Protein AF-A0A661VGC9-F1 (afdb_monomer_lite)

Radius of gyration: 11.9 Å; chains: 1; bounding box: 24×20×35 Å

Structure (mmCIF, N/CA/C/O backbone):
data_AF-A0A661VGC9-F1
#
_entry.id   AF-A0A661VGC9-F1
#
loop_
_atom_site.group_PDB
_atom_site.id
_atom_site.type_symbol
_atom_site.label_atom_id
_atom_site.label_alt_id
_atom_site.label_comp_id
_atom_site.label_asym_id
_atom_site.label_entity_id
_atom_site.label_seq_id
_atom_site.pdbx_PDB_ins_code
_atom_site.Cartn_x
_atom_site.Cartn_y
_atom_site.C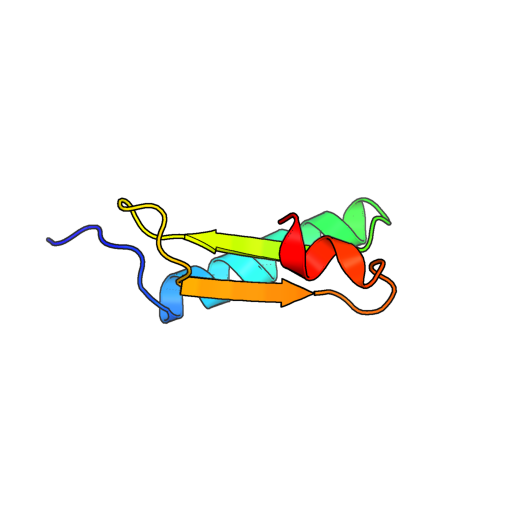artn_z
_atom_site.occupancy
_atom_site.B_iso_or_equiv
_atom_site.auth_seq_id
_atom_site.auth_comp_id
_atom_site.auth_asym_id
_atom_site.auth_atom_id
_atom_site.pdbx_PDB_model_num
ATOM 1 N N . MET A 1 1 ? -8.940 11.164 23.032 1.00 45.59 1 MET A N 1
ATOM 2 C CA . MET A 1 1 ? -8.683 11.441 21.602 1.00 45.59 1 MET A CA 1
ATOM 3 C C . MET A 1 1 ? -8.647 10.104 20.886 1.00 45.59 1 MET A C 1
ATOM 5 O O . MET A 1 1 ? -7.764 9.316 21.204 1.00 45.59 1 MET A O 1
ATOM 9 N N . ASN A 1 2 ? -9.613 9.817 20.007 1.00 55.91 2 ASN A N 1
ATOM 10 C CA . ASN A 1 2 ? -9.561 8.612 19.172 1.00 55.91 2 ASN A CA 1
ATOM 11 C C . ASN A 1 2 ? -8.350 8.730 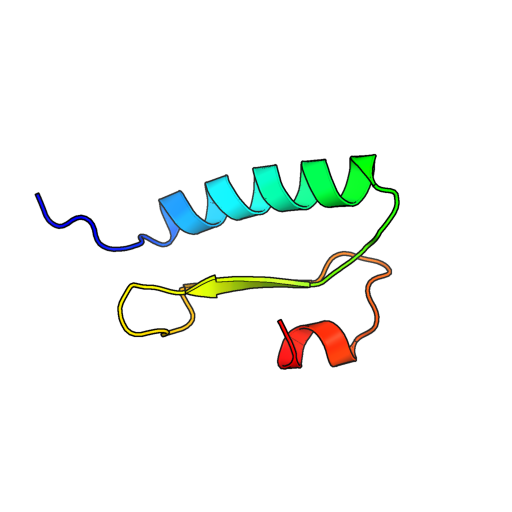18.243 1.00 55.91 2 ASN A C 1
ATOM 13 O O . ASN A 1 2 ? -8.269 9.671 17.457 1.00 55.91 2 ASN A O 1
ATOM 17 N N . LYS A 1 3 ? -7.392 7.812 18.383 1.00 70.25 3 LYS A N 1
ATOM 18 C CA . LYS A 1 3 ? -6.160 7.739 17.582 1.00 70.25 3 LYS A CA 1
ATOM 19 C C . LYS A 1 3 ? -6.364 6.881 16.324 1.00 70.25 3 LYS A C 1
ATOM 21 O O . LYS A 1 3 ? -5.450 6.176 15.916 1.00 70.25 3 LYS A O 1
ATOM 26 N N . ASN A 1 4 ? -7.557 6.909 15.743 1.00 85.62 4 ASN A N 1
ATOM 27 C CA . ASN A 1 4 ? -7.875 6.052 14.605 1.00 85.62 4 ASN A CA 1
ATOM 28 C C . ASN A 1 4 ? -7.292 6.653 13.328 1.00 85.62 4 ASN A C 1
ATOM 30 O O . ASN A 1 4 ? -7.211 7.879 13.184 1.00 85.62 4 ASN A O 1
ATOM 34 N N . MET A 1 5 ? -6.881 5.790 12.402 1.00 95.69 5 MET A N 1
ATOM 35 C CA . MET A 1 5 ? -6.363 6.222 11.108 1.00 95.69 5 MET A CA 1
ATOM 36 C C . MET A 1 5 ? -7.457 6.969 10.334 1.00 95.69 5 MET A C 1
ATOM 38 O O . MET A 1 5 ? -8.499 6.407 10.008 1.00 95.69 5 MET A O 1
ATOM 42 N N . THR A 1 6 ? -7.233 8.247 10.024 1.00 96.38 6 THR A N 1
ATOM 43 C CA . THR A 1 6 ? -8.153 9.028 9.185 1.00 96.38 6 THR A CA 1
ATOM 44 C C . THR A 1 6 ? -7.704 9.001 7.730 1.00 96.38 6 THR A C 1
ATOM 46 O O . THR A 1 6 ? -6.511 8.909 7.436 1.00 96.38 6 THR A O 1
ATOM 49 N N . LEU A 1 7 ? -8.645 9.176 6.797 1.00 96.94 7 LEU A N 1
ATOM 50 C CA . LEU A 1 7 ? -8.315 9.307 5.374 1.00 96.94 7 LEU A CA 1
ATOM 51 C C . LEU A 1 7 ? -7.373 10.494 5.106 1.00 96.94 7 LEU A C 1
ATOM 53 O O . LEU A 1 7 ? -6.511 10.419 4.232 1.00 96.94 7 LEU A O 1
ATOM 57 N N . GLU A 1 8 ? -7.515 11.594 5.852 1.00 97.62 8 GLU A N 1
ATOM 58 C CA . GLU A 1 8 ? -6.628 12.754 5.724 1.00 97.62 8 GLU A CA 1
ATOM 59 C C . GLU A 1 8 ? -5.185 12.405 6.115 1.00 97.62 8 GLU A C 1
ATOM 61 O O . GLU A 1 8 ? -4.248 12.736 5.385 1.00 97.62 8 GLU A O 1
ATOM 66 N N . LEU A 1 9 ? -4.999 11.702 7.238 1.00 97.31 9 LEU A N 1
ATOM 67 C CA . LEU A 1 9 ? -3.680 11.250 7.669 1.00 97.31 9 LEU A CA 1
ATOM 68 C C . LEU A 1 9 ? -3.102 10.225 6.686 1.00 97.31 9 LEU A C 1
ATOM 70 O O . LEU A 1 9 ? -1.952 10.370 6.274 1.00 97.31 9 LEU A O 1
ATOM 74 N N . ALA A 1 10 ? -3.904 9.254 6.242 1.00 98.31 10 ALA A N 1
ATOM 75 C CA . ALA A 1 10 ? -3.489 8.254 5.262 1.00 98.31 10 ALA A CA 1
ATOM 76 C C . ALA A 1 10 ? -2.992 8.905 3.961 1.00 98.31 10 ALA A C 1
ATOM 78 O O . ALA A 1 10 ? -1.933 8.542 3.458 1.00 98.31 10 ALA A O 1
ATOM 79 N N . LYS A 1 11 ? -3.678 9.941 3.458 1.00 98.19 11 LYS A N 1
ATOM 80 C CA . LYS A 1 11 ? -3.228 10.705 2.281 1.00 98.19 11 LYS A CA 1
ATOM 81 C C . LYS A 1 11 ? -1.872 11.383 2.497 1.00 98.19 11 LYS A C 1
ATOM 83 O O . LYS A 1 11 ? -1.046 11.374 1.588 1.00 98.19 11 LYS A O 1
ATOM 88 N N . LYS A 1 12 ? -1.608 11.937 3.687 1.00 98.38 12 LYS A N 1
ATOM 89 C CA . LYS A 1 12 ? -0.292 12.517 4.021 1.00 98.38 12 LYS A CA 1
ATOM 90 C C . LYS A 1 12 ? 0.796 11.440 4.065 1.00 98.38 12 LYS A C 1
ATOM 92 O O . LYS A 1 12 ? 1.874 11.650 3.517 1.00 98.38 12 LYS A O 1
ATOM 97 N N . LEU A 1 13 ? 0.500 10.279 4.651 1.00 98.38 13 LEU A N 1
ATOM 98 C CA . LEU A 1 13 ? 1.421 9.139 4.694 1.00 98.38 13 LEU A CA 1
ATOM 99 C C . LEU A 1 13 ? 1.728 8.594 3.293 1.00 98.38 13 LEU A C 1
ATOM 101 O O . LEU A 1 13 ? 2.887 8.306 3.002 1.00 98.38 13 LEU A O 1
ATOM 105 N N . LEU A 1 14 ? 0.732 8.536 2.403 1.00 98.44 14 LEU A N 1
ATOM 106 C CA . LEU A 1 14 ? 0.933 8.148 1.005 1.00 98.44 14 LEU A CA 1
ATOM 107 C C . LEU A 1 14 ? 1.940 9.061 0.296 1.00 98.44 14 LEU A C 1
ATOM 109 O O . LEU A 1 14 ? 2.818 8.558 -0.398 1.00 98.44 14 LEU A O 1
ATOM 113 N N . LEU A 1 15 ? 1.870 10.382 0.495 1.00 98.38 15 LEU A N 1
ATOM 114 C CA . LEU A 1 15 ? 2.830 11.315 -0.112 1.00 98.38 15 LEU A CA 1
ATOM 115 C C . LEU A 1 15 ? 4.269 11.034 0.340 1.00 98.38 15 LEU A C 1
ATOM 117 O O . LEU A 1 15 ? 5.182 11.022 -0.486 1.00 98.38 15 LEU A O 1
ATOM 121 N N . VAL A 1 16 ? 4.465 10.766 1.634 1.00 98.50 16 VAL A N 1
ATOM 122 C CA . VAL A 1 16 ? 5.782 10.431 2.199 1.00 98.50 16 VAL A CA 1
ATOM 123 C C . VAL A 1 16 ? 6.287 9.092 1.656 1.00 98.50 16 VAL A C 1
ATOM 125 O O . VAL A 1 16 ? 7.435 8.995 1.225 1.00 98.50 16 VAL A O 1
ATOM 128 N N . ALA A 1 17 ? 5.430 8.069 1.615 1.00 98.44 17 ALA A N 1
ATOM 129 C CA . ALA A 1 17 ? 5.783 6.750 1.093 1.00 98.44 17 ALA A CA 1
ATOM 130 C C . ALA A 1 17 ? 6.136 6.795 -0.405 1.00 98.44 17 ALA A C 1
ATOM 132 O O . ALA A 1 17 ? 7.136 6.210 -0.818 1.00 98.44 17 ALA A O 1
ATOM 133 N N . VAL A 1 18 ? 5.383 7.555 -1.209 1.00 98.44 18 VAL A N 1
ATOM 134 C CA . VAL A 1 18 ? 5.675 7.773 -2.635 1.00 98.44 18 VAL A CA 1
ATOM 135 C C . VAL A 1 18 ? 7.007 8.497 -2.822 1.00 98.44 18 VAL A C 1
ATOM 137 O O . VAL A 1 18 ? 7.789 8.109 -3.690 1.00 98.44 18 VAL A O 1
ATOM 140 N N . ALA A 1 19 ? 7.293 9.529 -2.021 1.00 98.50 19 ALA A N 1
ATOM 141 C CA . ALA A 1 19 ? 8.583 10.217 -2.067 1.00 98.50 19 ALA A CA 1
ATOM 142 C C . ALA A 1 19 ? 9.733 9.240 -1.783 1.00 98.50 19 ALA A C 1
ATOM 144 O O . ALA A 1 19 ? 10.695 9.184 -2.550 1.00 98.50 19 ALA A O 1
ATOM 145 N N . LYS A 1 20 ? 9.583 8.384 -0.764 1.00 98.44 20 LYS A N 1
ATOM 146 C CA . LYS A 1 20 ? 10.603 7.389 -0.436 1.00 98.44 20 LYS A CA 1
ATOM 147 C C . LYS A 1 20 ? 10.787 6.336 -1.532 1.00 98.44 20 LYS A C 1
ATOM 149 O O . LYS A 1 20 ? 11.916 5.996 -1.881 1.00 98.44 20 LYS A O 1
ATOM 154 N N . ALA A 1 21 ? 9.694 5.841 -2.105 1.00 98.12 21 ALA A N 1
ATOM 155 C CA . ALA A 1 21 ? 9.732 4.883 -3.207 1.00 98.12 21 ALA A CA 1
ATOM 156 C C . ALA A 1 21 ? 10.447 5.458 -4.446 1.00 98.12 21 ALA A C 1
ATOM 158 O O . ALA A 1 21 ? 11.216 4.752 -5.105 1.00 98.12 21 ALA A O 1
ATOM 159 N N . LYS A 1 22 ? 10.257 6.758 -4.723 1.00 97.81 22 LYS A N 1
ATOM 160 C CA . LYS A 1 22 ? 10.975 7.484 -5.782 1.00 97.81 22 LYS A CA 1
ATOM 161 C C . LYS A 1 22 ? 12.472 7.604 -5.493 1.00 97.81 22 LYS A C 1
ATOM 163 O O . LYS A 1 22 ? 13.260 7.314 -6.385 1.00 97.81 22 LYS A O 1
ATOM 168 N N . GLU A 1 23 ? 12.873 7.955 -4.269 1.00 98.50 23 GLU A N 1
ATOM 169 C CA . GLU A 1 23 ? 14.296 7.985 -3.870 1.00 98.50 23 GLU A CA 1
ATOM 170 C C . GLU A 1 23 ? 14.984 6.628 -4.069 1.00 98.50 23 GLU A C 1
ATOM 172 O O . GLU A 1 23 ? 16.150 6.560 -4.447 1.00 98.50 23 GLU A O 1
ATOM 177 N N . MET A 1 24 ? 14.255 5.539 -3.821 1.00 98.00 24 MET A N 1
ATOM 178 C CA . MET A 1 24 ? 14.747 4.169 -3.976 1.00 98.00 24 MET A CA 1
ATOM 179 C C . MET A 1 24 ? 14.685 3.655 -5.420 1.00 98.00 24 MET A C 1
ATOM 181 O O . MET A 1 24 ? 15.075 2.515 -5.671 1.00 98.00 24 MET A O 1
ATOM 185 N N . ASN A 1 25 ? 14.167 4.459 -6.354 1.00 97.06 25 ASN A N 1
ATOM 186 C CA . ASN A 1 25 ? 13.900 4.080 -7.739 1.00 97.06 25 ASN A CA 1
ATOM 187 C C . ASN A 1 25 ? 13.099 2.766 -7.860 1.00 97.06 25 ASN A C 1
ATOM 189 O O . ASN A 1 25 ? 13.383 1.913 -8.702 1.00 97.06 25 ASN A O 1
ATOM 193 N N . ARG A 1 26 ? 12.109 2.578 -6.975 1.00 97.19 26 ARG A N 1
ATOM 194 C CA . ARG A 1 26 ? 11.281 1.367 -6.897 1.00 97.19 26 ARG A CA 1
ATOM 195 C C . ARG A 1 26 ? 9.794 1.736 -6.873 1.00 97.19 26 ARG A C 1
ATOM 197 O O . ARG A 1 26 ? 9.238 1.911 -5.790 1.00 97.19 26 ARG A O 1
ATOM 204 N N . PRO A 1 27 ? 9.132 1.835 -8.038 1.00 97.06 27 PRO A N 1
ATOM 205 C CA . PRO A 1 27 ? 7.682 1.988 -8.104 1.00 97.06 27 PRO A CA 1
ATOM 206 C C . PRO A 1 27 ? 6.964 0.805 -7.441 1.00 97.06 27 PRO A C 1
ATOM 208 O O . PRO A 1 27 ? 7.270 -0.354 -7.728 1.00 97.06 27 PRO A O 1
ATOM 211 N N . CYS A 1 28 ? 6.003 1.087 -6.562 1.00 98.06 28 CYS A N 1
ATOM 212 C CA . CYS A 1 28 ? 5.228 0.077 -5.842 1.00 98.06 28 CYS A CA 1
ATOM 213 C C . CYS A 1 28 ? 3.770 0.516 -5.622 1.00 98.06 28 CYS A C 1
ATOM 215 O O . CYS A 1 28 ? 3.368 1.621 -5.995 1.00 98.06 28 CYS A O 1
ATOM 217 N N . SER A 1 29 ? 2.976 -0.375 -5.030 1.00 98.62 29 SER A N 1
ATOM 218 C CA . SER A 1 29 ? 1.698 -0.020 -4.411 1.00 98.62 29 SER A CA 1
ATOM 219 C C . SER A 1 29 ? 1.885 0.170 -2.912 1.00 98.62 29 SER A C 1
ATOM 221 O O . SER A 1 29 ? 2.721 -0.495 -2.304 1.00 98.62 29 SER A O 1
ATOM 223 N N . ILE A 1 30 ? 1.128 1.097 -2.334 1.00 98.62 30 ILE A N 1
ATOM 224 C CA . ILE A 1 30 ? 1.160 1.422 -0.908 1.00 98.62 30 ILE A CA 1
ATOM 225 C C . ILE A 1 30 ? -0.273 1.350 -0.386 1.00 98.62 30 ILE A C 1
ATOM 227 O O . ILE A 1 30 ? -1.116 2.141 -0.823 1.00 98.62 30 ILE A O 1
ATOM 231 N N . ALA A 1 31 ? -0.532 0.429 0.541 1.00 98.62 31 ALA A N 1
ATOM 232 C CA . ALA A 1 31 ? -1.776 0.344 1.292 1.00 98.62 31 ALA A CA 1
ATOM 233 C C . ALA A 1 31 ? -1.583 0.928 2.698 1.00 98.62 31 ALA A C 1
ATOM 235 O O . ALA A 1 31 ? -0.580 0.681 3.368 1.00 98.62 31 ALA A O 1
ATOM 236 N N . ILE A 1 32 ? -2.547 1.727 3.145 1.00 98.38 32 ILE A N 1
ATOM 237 C CA . ILE A 1 32 ? -2.658 2.199 4.523 1.00 98.38 32 ILE A CA 1
ATOM 238 C C . ILE A 1 32 ? -3.957 1.632 5.085 1.00 98.38 32 ILE A C 1
ATOM 240 O O . ILE A 1 32 ? -5.028 1.845 4.508 1.00 98.38 32 ILE A O 1
ATOM 244 N N . VAL A 1 33 ? -3.851 0.936 6.213 1.00 97.62 33 VAL A N 1
ATOM 245 C CA . VAL A 1 33 ? -4.974 0.329 6.935 1.00 97.62 33 VAL A CA 1
ATOM 246 C C . VAL A 1 33 ? -5.178 0.996 8.295 1.00 97.62 33 VAL A C 1
ATOM 248 O O . VAL A 1 33 ? -4.278 1.669 8.806 1.00 97.62 33 VAL A O 1
ATOM 251 N N .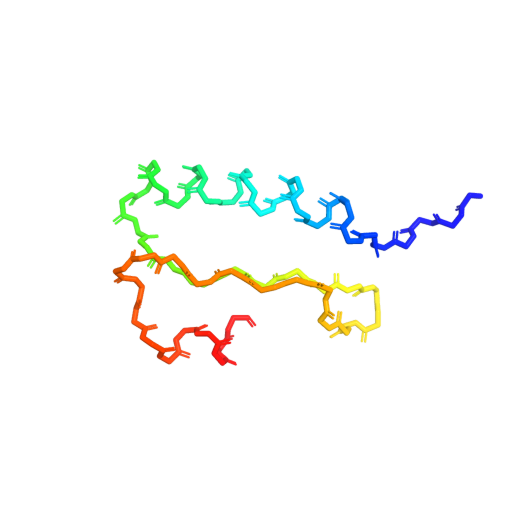 ASP A 1 34 ? -6.368 0.838 8.864 1.00 96.31 34 ASP A N 1
ATOM 252 C CA . ASP A 1 34 ? -6.653 1.214 10.248 1.00 96.31 34 ASP A CA 1
ATOM 253 C C . ASP A 1 34 ? -6.215 0.125 11.245 1.00 96.31 34 ASP A C 1
ATOM 255 O O . ASP A 1 34 ? -5.629 -0.895 10.877 1.00 96.31 34 ASP A O 1
ATOM 259 N N . GLU A 1 35 ? -6.480 0.343 12.534 1.00 95.25 35 GLU A N 1
ATOM 260 C CA . GLU A 1 35 ? -6.129 -0.598 13.600 1.00 95.25 35 GLU A CA 1
ATOM 261 C C . GLU A 1 35 ? -6.823 -1.968 13.503 1.00 95.25 35 GLU A C 1
ATOM 263 O O . GLU A 1 35 ? -6.356 -2.928 14.114 1.00 95.25 35 GLU A O 1
ATOM 268 N N . ASN A 1 36 ? -7.904 -2.077 12.727 1.00 95.12 36 ASN A N 1
ATOM 269 C CA . ASN A 1 36 ? -8.616 -3.330 12.475 1.00 95.12 36 ASN A CA 1
ATOM 270 C C . ASN A 1 36 ? -8.120 -4.027 11.198 1.00 95.12 36 ASN A C 1
ATOM 272 O O . ASN A 1 36 ? -8.635 -5.084 10.831 1.00 95.12 36 ASN A O 1
ATOM 276 N N . GLY A 1 37 ? -7.129 -3.446 10.513 1.00 95.12 37 GLY A N 1
ATOM 277 C CA . GLY A 1 37 ? -6.629 -3.934 9.233 1.00 95.12 37 GLY A CA 1
ATOM 278 C C . GLY A 1 37 ? -7.540 -3.590 8.055 1.00 95.12 37 GLY A C 1
ATOM 279 O O . GLY A 1 37 ? -7.377 -4.161 6.979 1.00 95.12 37 GLY A O 1
ATOM 280 N N . TRP A 1 38 ? -8.505 -2.681 8.221 1.00 96.62 38 TRP A N 1
ATOM 281 C CA . TRP A 1 38 ? -9.380 -2.276 7.125 1.00 96.62 38 TRP A CA 1
ATOM 282 C C . TRP A 1 38 ? -8.703 -1.226 6.257 1.00 96.62 38 TRP A C 1
ATOM 284 O O . TRP A 1 38 ? -8.069 -0.296 6.755 1.00 96.62 38 TRP A O 1
ATOM 294 N N . LEU A 1 39 ? -8.847 -1.371 4.940 1.00 97.81 39 LEU A N 1
ATOM 295 C CA . LEU A 1 39 ? -8.240 -0.461 3.980 1.00 97.81 39 LEU A CA 1
ATOM 296 C C . LEU A 1 39 ? -8.788 0.960 4.151 1.00 97.81 39 LEU A C 1
ATOM 298 O O . LEU A 1 39 ? -9.983 1.204 3.991 1.00 97.81 39 LEU A O 1
ATOM 302 N N . VAL A 1 40 ? -7.886 1.907 4.396 1.00 98.25 40 VAL A N 1
ATOM 303 C CA . VAL A 1 40 ? -8.200 3.340 4.459 1.00 98.25 40 VAL A CA 1
ATOM 304 C C . VAL A 1 40 ? -7.824 4.028 3.151 1.00 98.25 40 VAL A C 1
ATOM 306 O O . VAL A 1 40 ? -8.577 4.863 2.650 1.00 98.25 40 VAL A O 1
ATOM 309 N N . ALA A 1 41 ? -6.661 3.698 2.584 1.00 98.50 41 ALA A N 1
ATOM 310 C CA . ALA A 1 41 ? -6.219 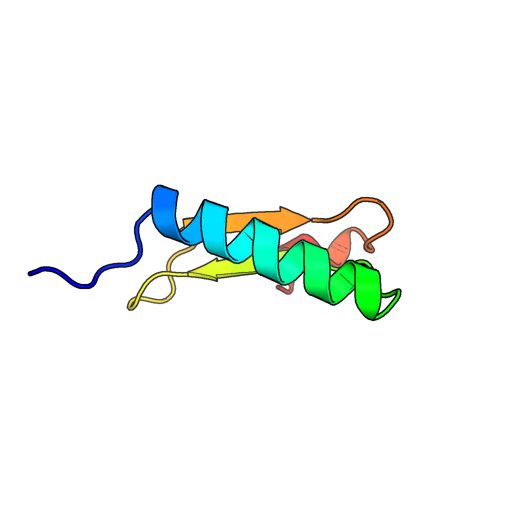4.235 1.302 1.00 98.50 41 ALA A CA 1
ATOM 311 C C . ALA A 1 41 ? -5.252 3.283 0.588 1.00 98.50 41 ALA A C 1
ATOM 313 O O . ALA A 1 41 ? -4.399 2.670 1.224 1.00 98.50 41 ALA A O 1
ATOM 314 N N . LEU A 1 42 ? -5.344 3.231 -0.741 1.00 98.56 42 LEU A N 1
ATOM 315 C CA . LEU A 1 42 ? -4.426 2.501 -1.613 1.00 98.56 42 LEU A CA 1
ATOM 316 C C . LEU A 1 42 ? -3.923 3.438 -2.715 1.00 98.56 42 LEU A C 1
ATOM 318 O O . LEU A 1 42 ? -4.710 4.161 -3.329 1.00 98.56 42 LEU A O 1
ATOM 322 N N . HIS A 1 43 ? -2.622 3.405 -2.995 1.00 98.44 43 HIS A N 1
ATOM 323 C CA . HIS A 1 43 ? -2.025 4.100 -4.132 1.00 98.44 43 HIS A CA 1
ATOM 324 C C . HIS A 1 43 ? -1.053 3.180 -4.866 1.00 98.44 43 HIS A C 1
ATOM 326 O O . HIS A 1 43 ? 0.003 2.844 -4.333 1.00 98.44 43 HIS A O 1
ATOM 332 N N . ARG A 1 44 ? -1.386 2.809 -6.107 1.00 98.50 44 ARG A N 1
ATOM 333 C CA . ARG A 1 44 ? -0.454 2.156 -7.031 1.00 98.50 44 ARG A CA 1
ATOM 334 C C . ARG A 1 44 ? 0.261 3.224 -7.847 1.00 98.50 44 ARG A C 1
ATOM 336 O O . ARG A 1 44 ? -0.384 3.930 -8.618 1.00 98.50 44 ARG A O 1
ATOM 343 N N . MET A 1 45 ? 1.578 3.317 -7.695 1.00 98.19 45 MET A N 1
ATOM 344 C CA . MET A 1 45 ? 2.387 4.253 -8.471 1.00 98.19 45 MET A CA 1
ATOM 345 C C . MET A 1 45 ? 2.393 3.883 -9.959 1.00 98.19 45 MET A C 1
ATOM 347 O O . MET A 1 45 ? 2.305 2.708 -10.333 1.00 98.19 45 MET A O 1
ATOM 351 N N . ASP A 1 46 ? 2.578 4.880 -10.820 1.00 97.69 46 ASP A N 1
ATOM 352 C CA . ASP A 1 46 ? 2.880 4.635 -12.228 1.00 97.69 46 ASP A CA 1
ATOM 353 C C . ASP A 1 46 ? 4.156 3.794 -12.364 1.00 97.69 46 ASP A C 1
ATOM 355 O O . ASP A 1 46 ? 5.126 3.972 -11.626 1.00 97.69 46 ASP A O 1
ATOM 359 N N . GLY A 1 47 ? 4.140 2.828 -13.284 1.00 96.56 47 GLY A N 1
ATOM 360 C CA . GLY A 1 47 ? 5.234 1.868 -13.468 1.00 96.56 47 GLY A CA 1
ATOM 361 C C . GLY A 1 47 ? 5.293 0.730 -12.440 1.00 96.56 47 GLY A C 1
ATOM 362 O O . GLY A 1 47 ? 6.043 -0.220 -12.655 1.00 96.56 47 GLY A O 1
ATOM 363 N N . ALA A 1 48 ? 4.498 0.757 -11.362 1.00 98.06 48 ALA A N 1
ATOM 364 C CA . ALA A 1 48 ? 4.384 -0.393 -10.465 1.00 98.06 48 ALA A CA 1
ATOM 365 C C . ALA A 1 48 ? 3.613 -1.539 -11.152 1.00 98.06 48 ALA A C 1
ATOM 367 O O . ALA A 1 48 ? 2.557 -1.271 -11.748 1.00 98.06 48 ALA A O 1
ATOM 368 N N . PRO A 1 49 ? 4.071 -2.808 -11.054 1.00 97.19 49 PRO A N 1
ATOM 369 C CA . PRO A 1 49 ? 3.356 -3.944 -11.629 1.00 97.19 49 PRO A CA 1
ATOM 370 C C . PRO A 1 49 ? 1.915 -4.009 -11.119 1.00 97.19 49 PRO A C 1
ATOM 372 O O . PRO A 1 49 ? 1.679 -3.887 -9.916 1.00 97.19 49 PRO A O 1
ATOM 375 N N . ALA A 1 50 ? 0.957 -4.231 -12.022 1.00 96.56 50 ALA A N 1
ATOM 376 C CA . ALA A 1 50 ? -0.470 -4.242 -11.692 1.00 96.56 50 ALA A CA 1
ATOM 377 C C . ALA A 1 50 ? -0.838 -5.152 -10.497 1.00 96.56 50 ALA A C 1
ATOM 379 O O . ALA A 1 50 ? -1.592 -4.684 -9.644 1.00 96.56 50 ALA A O 1
ATOM 380 N N . PRO A 1 51 ? -0.263 -6.368 -10.343 1.00 97.94 51 PRO A N 1
ATOM 381 C CA . PRO A 1 51 ? -0.572 -7.241 -9.206 1.00 97.94 51 PRO A CA 1
ATOM 382 C C . PRO A 1 51 ? -0.224 -6.652 -7.83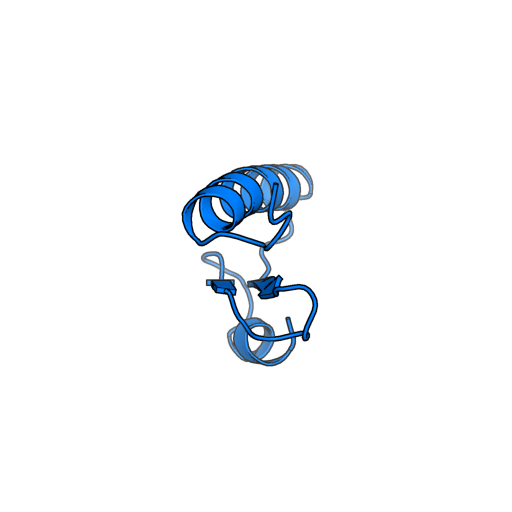7 1.00 97.94 51 PRO A C 1
ATOM 384 O O . PRO A 1 51 ? -0.804 -7.048 -6.835 1.00 97.94 51 PRO A O 1
ATOM 387 N N . THR A 1 52 ? 0.700 -5.688 -7.766 1.00 97.75 52 THR A N 1
ATOM 388 C CA . THR A 1 52 ? 1.084 -5.093 -6.476 1.00 97.75 52 THR A CA 1
ATOM 389 C C . THR A 1 52 ? -0.072 -4.372 -5.786 1.00 97.75 52 THR A C 1
ATOM 391 O O . THR A 1 52 ? -0.012 -4.217 -4.576 1.00 97.75 52 THR A O 1
ATOM 394 N N . ALA A 1 53 ? -1.119 -3.963 -6.514 1.00 97.62 53 ALA A N 1
ATOM 395 C CA . ALA A 1 53 ? -2.294 -3.324 -5.917 1.00 97.62 53 ALA A CA 1
ATOM 396 C C . ALA A 1 53 ? -3.138 -4.278 -5.058 1.00 97.62 53 ALA A C 1
ATOM 398 O O . ALA A 1 53 ? -3.832 -3.807 -4.167 1.00 97.62 53 ALA A O 1
ATOM 399 N N . ASP A 1 54 ? -3.077 -5.581 -5.333 1.00 97.44 54 ASP A N 1
ATOM 400 C CA . ASP A 1 54 ? -3.787 -6.617 -4.570 1.00 97.44 54 ASP A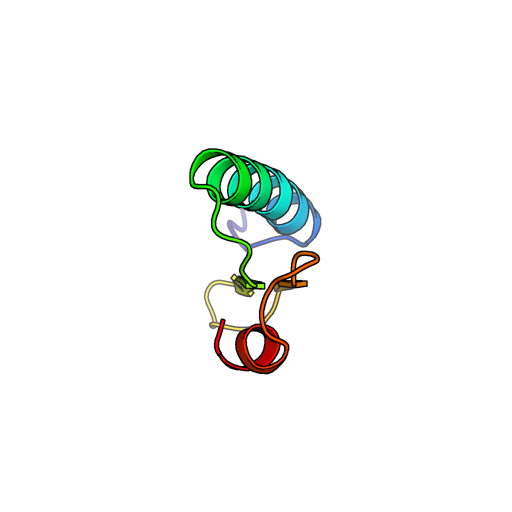 CA 1
ATOM 401 C C . ASP A 1 54 ? -2.918 -7.190 -3.435 1.00 97.44 54 ASP A C 1
ATOM 403 O O . ASP A 1 54 ? -3.422 -7.669 -2.428 1.00 97.44 54 ASP A O 1
ATOM 407 N N . ILE A 1 55 ? -1.592 -7.125 -3.594 1.00 96.81 55 ILE A N 1
ATOM 408 C CA . ILE A 1 55 ? -0.616 -7.689 -2.647 1.00 96.81 55 ILE A CA 1
ATOM 409 C C . ILE A 1 55 ? -0.290 -6.731 -1.484 1.00 96.81 55 ILE A C 1
ATOM 411 O O . ILE A 1 55 ? 0.133 -7.198 -0.427 1.00 96.81 55 ILE A O 1
ATOM 415 N N . ALA A 1 56 ? -0.380 -5.416 -1.713 1.00 94.75 56 ALA A N 1
ATOM 416 C CA . ALA A 1 56 ? 0.115 -4.376 -0.803 1.00 94.75 56 ALA A CA 1
ATOM 417 C C . ALA A 1 56 ? -0.667 -4.235 0.508 1.00 94.75 56 ALA A C 1
ATOM 419 O O . ALA A 1 56 ? -1.893 -4.470 0.513 1.00 94.75 56 ALA A O 1
#

Foldseek 3Di:
DPPWDALVNVVVVVVVVVVVCVVVVHFAKDFDAIPVRHTSDIDGDPPHPPCRRVVD

Secondary structure (DSSP, 8-state):
---PPPHHHHHHHHHHHHHHHHHTT---EEEEE-TTS-EEEEEEPTTS-TTHHHH-

Sequence (56 aa):
MNKNMTLELAKKLLLVAVAKAKEMNRPCSIAIVDENGWLVALHRMDGAPAPTADIA

pLDDT: mean 95.22, std 9.52, range [45.59, 98.62]